Protein AF-A0A9W6RTZ2-F1 (afdb_monomer_lite)

Structure (mmCIF, N/CA/C/O backbone):
data_AF-A0A9W6RTZ2-F1
#
_entry.id   AF-A0A9W6RTZ2-F1
#
loop_
_atom_site.group_PDB
_atom_site.id
_atom_site.type_symbol
_atom_site.label_atom_id
_atom_site.label_alt_id
_atom_site.label_comp_id
_atom_site.label_asym_id
_atom_site.label_entity_id
_atom_site.label_seq_id
_atom_site.pdbx_PDB_ins_code
_atom_site.Cartn_x
_atom_site.Cartn_y
_atom_site.Cartn_z
_atom_site.occupancy
_atom_site.B_iso_or_equiv
_atom_site.auth_seq_id
_atom_site.auth_comp_id
_atom_site.auth_asym_id
_atom_site.auth_atom_id
_atom_site.pdbx_PDB_model_num
ATOM 1 N N . MET A 1 1 ? 6.348 -7.490 -28.760 1.00 59.16 1 MET A N 1
ATOM 2 C CA . MET A 1 1 ? 6.166 -6.056 -28.438 1.00 59.16 1 MET A CA 1
ATOM 3 C C . MET A 1 1 ? 4.809 -5.903 -27.776 1.00 59.16 1 MET A C 1
ATOM 5 O O . MET A 1 1 ? 4.805 -5.418 -26.660 1.00 59.16 1 MET A O 1
ATOM 9 N N . GLU A 1 2 ? 3.747 -6.475 -28.362 1.00 63.16 2 GLU A N 1
ATOM 10 C CA . GLU A 1 2 ? 2.447 -6.708 -27.694 1.00 63.16 2 GLU A CA 1
ATOM 11 C C . GLU A 1 2 ? 2.584 -7.410 -26.330 1.00 63.16 2 GLU A C 1
ATOM 13 O O . GLU A 1 2 ? 2.186 -6.827 -25.333 1.00 63.16 2 GLU A O 1
ATOM 18 N N . ASP A 1 3 ? 3.277 -8.554 -26.241 1.00 72.38 3 ASP A N 1
ATOM 19 C CA . ASP A 1 3 ? 3.390 -9.310 -24.975 1.00 72.38 3 ASP A CA 1
ATOM 20 C C . ASP A 1 3 ? 3.995 -8.512 -23.802 1.00 72.38 3 ASP A C 1
ATOM 22 O O . ASP A 1 3 ? 3.644 -8.726 -22.648 1.00 72.38 3 ASP A O 1
ATOM 26 N N . HIS A 1 4 ? 4.919 -7.583 -24.077 1.00 69.81 4 HIS A N 1
ATOM 27 C CA . HIS A 1 4 ? 5.556 -6.777 -23.029 1.00 69.81 4 HIS A CA 1
ATOM 28 C C . HIS A 1 4 ? 4.651 -5.631 -22.568 1.00 69.81 4 HIS A C 1
ATOM 30 O O . HIS A 1 4 ? 4.620 -5.308 -21.385 1.00 69.81 4 HIS A O 1
ATOM 36 N N . GLU A 1 5 ? 3.913 -5.019 -23.495 1.00 71.31 5 GLU A N 1
ATOM 37 C CA . GLU A 1 5 ? 2.946 -3.970 -23.174 1.00 71.31 5 GLU A CA 1
ATOM 38 C C . GLU A 1 5 ? 1.747 -4.543 -22.410 1.00 71.31 5 GLU A C 1
ATOM 40 O O . GLU A 1 5 ? 1.327 -3.944 -21.424 1.00 71.31 5 GLU A O 1
ATOM 45 N N . GLU A 1 6 ? 1.256 -5.725 -22.792 1.00 76.50 6 GLU A N 1
ATOM 46 C CA . GLU A 1 6 ? 0.211 -6.448 -22.054 1.00 76.50 6 GLU A CA 1
ATOM 47 C C . GLU A 1 6 ? 0.657 -6.798 -20.629 1.00 76.50 6 GLU A C 1
ATOM 49 O O . GLU A 1 6 ? -0.094 -6.583 -19.677 1.00 76.50 6 GLU A O 1
ATOM 54 N N . HIS A 1 7 ? 1.901 -7.259 -20.461 1.00 75.31 7 HIS A N 1
ATOM 55 C CA . HIS A 1 7 ? 2.457 -7.575 -19.141 1.00 75.31 7 HIS A CA 1
ATOM 56 C C . HIS A 1 7 ? 2.556 -6.333 -18.244 1.00 75.31 7 HIS A C 1
ATOM 58 O O . HIS A 1 7 ? 2.136 -6.354 -17.089 1.00 75.31 7 HIS A O 1
ATOM 64 N N . LEU A 1 8 ? 3.025 -5.209 -18.800 1.00 74.88 8 LEU A N 1
ATOM 65 C CA . LEU A 1 8 ? 3.078 -3.925 -18.094 1.00 74.88 8 LEU A CA 1
ATOM 66 C C . LEU A 1 8 ? 1.685 -3.386 -17.729 1.00 74.88 8 LEU A C 1
ATOM 68 O O . LEU A 1 8 ? 1.540 -2.746 -16.686 1.00 74.88 8 LEU A O 1
ATOM 72 N N . MET A 1 9 ? 0.668 -3.616 -18.567 1.00 81.62 9 MET A N 1
ATOM 73 C CA . MET A 1 9 ? -0.714 -3.241 -18.247 1.00 81.62 9 MET A CA 1
ATOM 74 C C . MET A 1 9 ? -1.261 -4.073 -17.087 1.00 81.62 9 MET A C 1
ATOM 76 O O . MET A 1 9 ? -1.801 -3.491 -16.149 1.00 81.62 9 MET A O 1
ATOM 80 N N . GLY A 1 10 ? -1.049 -5.394 -17.095 1.00 84.56 10 GLY A N 1
ATOM 81 C CA . GLY A 1 10 ? -1.478 -6.272 -15.999 1.00 84.56 10 GLY A CA 1
ATOM 82 C C . GLY A 1 10 ? -0.883 -5.855 -14.652 1.00 84.56 10 GLY A C 1
ATOM 83 O O . GLY A 1 10 ? -1.585 -5.748 -13.652 1.00 84.56 10 GLY A O 1
ATOM 84 N N . TRP A 1 11 ? 0.396 -5.487 -14.645 1.00 83.81 11 TRP A N 1
ATOM 85 C CA . TRP A 1 11 ? 1.064 -4.930 -13.469 1.00 83.81 11 TRP A CA 1
ATOM 86 C C . TRP A 1 11 ? 0.453 -3.622 -12.961 1.00 83.81 11 TRP A C 1
ATOM 88 O O . TRP A 1 11 ? 0.362 -3.398 -11.752 1.00 83.81 11 TRP A O 1
ATOM 98 N N . GLY A 1 12 ? 0.059 -2.738 -13.880 1.00 85.38 12 GLY A N 1
ATOM 99 C CA . GLY A 1 12 ? -0.632 -1.499 -13.539 1.00 85.38 12 GLY A CA 1
ATOM 100 C C . GLY A 1 12 ? -1.990 -1.762 -12.892 1.00 85.38 12 GLY A C 1
ATOM 101 O O . GLY A 1 12 ? -2.312 -1.141 -11.876 1.00 85.38 12 GLY A O 1
ATOM 102 N N . ASP A 1 13 ? -2.749 -2.708 -13.442 1.00 89.31 13 ASP A N 1
ATOM 103 C CA . ASP A 1 13 ? -4.050 -3.115 -12.913 1.00 89.31 13 ASP A CA 1
ATOM 104 C C . ASP A 1 13 ? -3.919 -3.707 -11.505 1.00 89.31 13 ASP A C 1
ATOM 106 O O . ASP A 1 13 ? -4.645 -3.296 -10.600 1.00 89.31 13 ASP A O 1
ATOM 110 N N . ASP A 1 14 ? -2.942 -4.582 -11.272 1.00 90.50 14 ASP A N 1
ATOM 111 C CA . ASP A 1 14 ? -2.714 -5.196 -9.961 1.00 90.50 14 ASP A CA 1
ATOM 112 C C . ASP A 1 14 ? -2.341 -4.162 -8.881 1.00 90.50 14 ASP A C 1
ATOM 114 O O . ASP A 1 14 ? -2.864 -4.191 -7.763 1.00 90.50 14 ASP A O 1
ATOM 118 N N . ILE A 1 15 ? -1.490 -3.183 -9.212 1.00 91.00 15 ILE A N 1
ATOM 119 C CA . ILE A 1 15 ? -1.165 -2.071 -8.303 1.00 91.00 15 ILE A CA 1
ATOM 120 C C . ILE A 1 15 ? -2.410 -1.236 -7.976 1.00 91.00 15 ILE A C 1
ATOM 122 O O . ILE A 1 15 ? -2.573 -0.782 -6.836 1.00 91.00 15 ILE A O 1
ATOM 126 N N . LEU A 1 16 ? -3.284 -1.006 -8.959 1.00 92.12 16 LEU A N 1
ATOM 127 C CA . LEU A 1 16 ? -4.542 -0.289 -8.755 1.00 92.12 16 LEU A CA 1
ATOM 128 C C . LEU A 1 16 ? -5.520 -1.094 -7.893 1.00 92.12 16 LEU A C 1
ATOM 130 O O . LEU A 1 16 ? -6.177 -0.522 -7.022 1.00 92.12 16 LEU A O 1
ATOM 134 N N . VAL A 1 17 ? -5.598 -2.412 -8.079 1.00 93.12 17 VAL A N 1
ATOM 135 C CA . VAL A 1 17 ? -6.405 -3.297 -7.229 1.00 93.12 17 VAL A CA 1
ATOM 136 C C . VAL A 1 17 ? -5.922 -3.232 -5.781 1.00 93.12 17 VAL A C 1
ATOM 138 O O . VAL A 1 17 ? -6.736 -2.977 -4.888 1.00 93.12 17 VAL A O 1
ATOM 141 N N . ALA A 1 18 ? -4.610 -3.341 -5.552 1.00 93.06 18 ALA A N 1
ATOM 142 C CA . ALA A 1 18 ? -4.019 -3.198 -4.223 1.00 93.06 18 ALA A CA 1
ATOM 143 C C . ALA A 1 18 ? -4.342 -1.828 -3.604 1.00 93.06 18 ALA A C 1
ATOM 145 O O . ALA A 1 18 ? -4.761 -1.739 -2.449 1.00 93.06 18 ALA A O 1
ATOM 146 N N . TYR A 1 19 ? -4.232 -0.749 -4.387 1.00 95.25 19 TYR A N 1
ATOM 147 C CA . TYR A 1 19 ? -4.61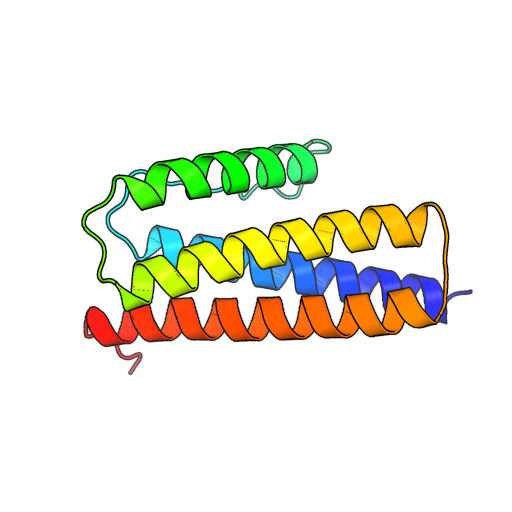3 0.595 -3.949 1.00 95.25 19 TYR A CA 1
ATOM 148 C C . TYR A 1 19 ? -6.074 0.663 -3.479 1.00 95.25 19 TYR A C 1
ATOM 150 O O . TYR A 1 19 ? -6.378 1.249 -2.438 1.00 95.25 19 TYR A O 1
ATOM 158 N N . PHE A 1 20 ? -6.991 0.044 -4.222 1.00 94.00 20 PHE A N 1
ATOM 159 C CA . PHE A 1 20 ? -8.405 0.023 -3.863 1.00 94.00 20 PHE A CA 1
ATOM 160 C C . PHE A 1 20 ? -8.707 -0.833 -2.638 1.00 94.00 20 PHE A C 1
ATOM 162 O O . PHE A 1 20 ? -9.567 -0.451 -1.844 1.00 94.00 20 PHE A O 1
ATOM 169 N N . GLN A 1 21 ? -8.011 -1.952 -2.447 1.00 93.81 21 GLN A N 1
ATOM 170 C CA . GLN A 1 21 ? -8.113 -2.747 -1.221 1.00 93.81 21 GLN A CA 1
ATOM 171 C C . GLN A 1 21 ? -7.641 -1.942 -0.007 1.00 93.81 21 GLN A C 1
ATOM 173 O O . GLN A 1 21 ? -8.349 -1.893 0.997 1.00 93.81 21 GLN A O 1
ATOM 178 N N . ILE A 1 22 ? -6.526 -1.213 -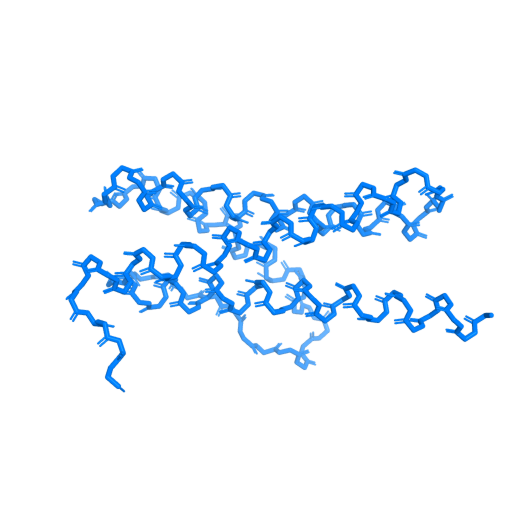0.127 1.00 94.69 22 ILE A N 1
ATOM 179 C CA . ILE A 1 22 ? -6.051 -0.287 0.912 1.00 94.69 22 ILE A CA 1
ATOM 180 C C . ILE A 1 22 ? -7.107 0.789 1.200 1.00 94.69 22 ILE A C 1
ATOM 182 O O . ILE A 1 22 ? -7.430 1.045 2.359 1.00 94.69 22 ILE A O 1
ATOM 186 N N . ALA A 1 23 ? -7.676 1.415 0.165 1.00 94.38 23 ALA A N 1
ATOM 187 C CA . ALA A 1 23 ? -8.707 2.438 0.331 1.00 94.38 23 ALA A CA 1
ATOM 188 C C . ALA A 1 23 ? -9.954 1.895 1.048 1.00 94.38 23 ALA A C 1
ATOM 190 O O . ALA A 1 23 ? -10.486 2.563 1.935 1.00 94.38 23 ALA A O 1
ATOM 191 N N . LYS A 1 24 ? -10.391 0.676 0.706 1.00 92.31 24 LYS A N 1
ATOM 192 C CA . LYS A 1 24 ? -11.489 -0.019 1.393 1.00 92.31 24 LYS A CA 1
ATOM 193 C C . LYS A 1 24 ? -11.141 -0.310 2.849 1.00 92.31 24 LYS A C 1
ATOM 195 O O . LYS A 1 24 ? -11.933 0.021 3.720 1.00 92.31 24 LYS A O 1
ATOM 200 N N . ALA A 1 25 ? -9.954 -0.855 3.113 1.00 92.25 25 ALA A N 1
ATOM 201 C CA . ALA A 1 25 ? -9.486 -1.150 4.463 1.00 92.25 25 ALA A CA 1
ATOM 202 C C . ALA A 1 25 ? -9.497 0.111 5.339 1.00 92.25 25 ALA A C 1
ATOM 204 O O . ALA A 1 25 ? -10.034 0.090 6.441 1.00 92.25 25 ALA A O 1
ATOM 205 N N . LEU A 1 26 ? -8.985 1.231 4.820 1.00 92.62 26 LEU A N 1
ATOM 206 C CA . LEU A 1 26 ? -8.995 2.519 5.515 1.00 92.62 26 LEU A CA 1
ATOM 207 C C . LEU A 1 26 ? -10.409 3.070 5.725 1.00 92.62 26 LEU A C 1
ATOM 209 O O . LEU A 1 26 ? -10.686 3.591 6.797 1.00 92.62 26 LEU A O 1
ATOM 213 N N . ALA A 1 27 ? -11.303 2.941 4.740 1.00 91.31 27 ALA A N 1
ATOM 214 C CA . ALA A 1 27 ? -12.698 3.371 4.861 1.00 91.31 27 ALA A CA 1
ATOM 215 C C . ALA A 1 27 ? -13.509 2.506 5.844 1.00 91.31 27 ALA A C 1
ATOM 217 O O . ALA A 1 27 ? -14.483 2.979 6.429 1.00 91.31 27 ALA A O 1
ATOM 218 N N . SER A 1 28 ? -13.104 1.249 6.039 1.00 90.44 28 SER A N 1
ATOM 219 C CA . SER A 1 28 ? -13.635 0.365 7.078 1.00 90.44 28 SER A CA 1
ATOM 220 C C . SER A 1 28 ? -13.130 0.734 8.476 1.00 90.44 28 SER A C 1
ATOM 222 O O . SER A 1 28 ? -13.653 0.232 9.468 1.00 90.44 28 SER A O 1
ATOM 224 N N . LEU A 1 29 ? -12.142 1.616 8.601 1.00 85.75 29 LEU A N 1
ATOM 225 C CA . LEU A 1 29 ? -11.771 2.198 9.884 1.00 85.75 29 LEU A CA 1
ATOM 226 C C . LEU A 1 29 ? -12.558 3.498 10.062 1.00 85.75 29 LEU A C 1
ATOM 228 O O . LEU A 1 29 ? -12.722 4.265 9.117 1.00 85.75 29 LEU A O 1
ATOM 232 N N . ASP A 1 30 ? -13.033 3.774 11.276 1.00 83.06 30 ASP A N 1
ATOM 233 C CA . ASP A 1 30 ? -13.703 5.042 11.607 1.00 83.06 30 ASP A CA 1
ATOM 234 C C . ASP A 1 30 ? -12.669 6.177 11.750 1.00 83.06 30 ASP A C 1
ATOM 236 O O . ASP A 1 30 ? -12.491 6.782 12.806 1.00 83.06 30 ASP A O 1
ATOM 240 N N . LEU A 1 31 ? -11.889 6.390 10.687 1.00 83.88 31 LEU A N 1
ATOM 241 C CA . LEU A 1 31 ? -10.794 7.344 10.610 1.00 83.88 31 LEU A CA 1
ATOM 242 C C . LEU A 1 31 ? -11.125 8.436 9.591 1.00 83.88 31 LEU A C 1
ATOM 244 O O . LEU A 1 31 ? -11.677 8.151 8.527 1.00 83.88 31 LEU A O 1
ATOM 248 N N . PRO A 1 32 ? -10.702 9.689 9.829 1.00 84.19 32 PRO A N 1
ATOM 249 C CA . PRO A 1 32 ? -10.868 10.782 8.874 1.00 84.19 32 PRO A CA 1
ATOM 250 C C . PRO A 1 32 ? -9.832 10.707 7.733 1.00 84.19 32 PRO A C 1
ATOM 252 O O . PRO A 1 32 ? -9.233 11.714 7.355 1.00 84.19 32 PRO A O 1
ATOM 255 N N . ILE A 1 33 ? -9.577 9.509 7.202 1.00 86.19 33 ILE A N 1
ATOM 256 C CA . ILE A 1 33 ? -8.607 9.249 6.138 1.00 86.19 33 ILE A CA 1
ATOM 257 C C . ILE A 1 33 ? -9.378 8.839 4.890 1.00 86.19 33 ILE A C 1
ATOM 259 O O . ILE A 1 33 ? -10.084 7.837 4.879 1.00 86.19 33 ILE A O 1
ATOM 263 N N . GLN A 1 34 ? -9.226 9.615 3.820 1.00 86.94 34 GLN A N 1
ATOM 264 C CA . GLN A 1 34 ? -9.816 9.311 2.522 1.00 86.94 34 GLN A CA 1
ATOM 265 C C . GLN A 1 34 ? -8.738 9.353 1.450 1.00 86.94 34 GLN A C 1
ATOM 267 O O . GLN A 1 34 ? -7.998 10.333 1.322 1.00 86.94 34 GLN A O 1
ATOM 272 N N . LEU A 1 35 ? -8.660 8.272 0.682 1.00 92.31 35 LEU A N 1
ATOM 273 C CA . LEU A 1 35 ? -7.778 8.179 -0.466 1.00 92.31 35 LEU A CA 1
ATOM 274 C C . LEU A 1 35 ? -8.485 8.707 -1.728 1.00 92.31 35 LEU A C 1
ATOM 276 O O . LEU A 1 35 ? -9.700 8.540 -1.863 1.00 92.31 35 LEU A O 1
ATOM 280 N N . PRO A 1 36 ? -7.766 9.383 -2.642 1.00 91.88 36 PRO A N 1
ATOM 281 C CA . PRO A 1 36 ? -8.340 9.817 -3.910 1.00 91.88 36 PRO A CA 1
ATOM 282 C C . PRO A 1 36 ? -8.769 8.612 -4.756 1.00 91.88 36 PRO A C 1
ATOM 284 O O . PRO A 1 36 ? -8.028 7.655 -4.898 1.00 91.88 36 PRO A O 1
ATOM 287 N N . MET A 1 37 ? -9.956 8.674 -5.362 1.00 87.81 37 MET A N 1
ATOM 288 C CA . MET A 1 37 ? -10.514 7.570 -6.168 1.00 87.81 37 MET A CA 1
ATOM 289 C C . MET A 1 37 ? -10.748 7.953 -7.639 1.00 87.81 37 MET A C 1
ATOM 291 O O . MET A 1 37 ? -11.276 7.163 -8.417 1.00 87.81 37 MET A O 1
ATOM 295 N N . ASN A 1 38 ? -10.393 9.180 -8.035 1.00 85.06 38 ASN A N 1
ATOM 296 C CA . ASN A 1 38 ? -10.640 9.680 -9.385 1.00 85.06 38 ASN A CA 1
ATOM 297 C C . ASN A 1 38 ? -9.517 9.272 -10.353 1.00 85.06 38 ASN A C 1
ATOM 299 O O . ASN A 1 38 ? -8.578 10.033 -10.573 1.00 85.06 38 ASN A O 1
ATOM 303 N N . LEU A 1 39 ? -9.652 8.088 -10.953 1.00 79.25 39 LEU A N 1
ATOM 304 C CA . LEU A 1 39 ? -8.687 7.531 -11.911 1.00 79.25 39 LEU A CA 1
ATOM 305 C C . LEU A 1 39 ? -8.557 8.317 -13.228 1.00 79.25 39 LEU A C 1
ATOM 307 O O . LEU A 1 39 ? -7.612 8.095 -13.977 1.00 79.25 39 LEU A O 1
ATOM 311 N N . VAL A 1 40 ? -9.509 9.201 -13.546 1.00 79.19 40 VAL A N 1
ATOM 312 C CA . VAL A 1 40 ? -9.534 9.938 -14.825 1.00 79.19 40 VAL A CA 1
ATOM 313 C C . VAL A 1 40 ? -8.601 11.157 -14.793 1.00 79.19 40 VAL A C 1
ATOM 315 O O . VAL A 1 40 ? -8.318 11.756 -15.830 1.00 79.19 40 VAL A O 1
ATOM 318 N N . ASP A 1 41 ? -8.113 11.537 -13.611 1.00 82.38 41 ASP A N 1
ATOM 319 C CA . ASP A 1 41 ? -7.202 12.664 -13.458 1.00 82.38 41 ASP A CA 1
ATOM 320 C C . ASP A 1 41 ? -5.774 12.297 -13.890 1.00 82.38 41 ASP A C 1
ATOM 322 O O . ASP A 1 41 ? -5.191 11.317 -13.426 1.00 82.38 41 ASP A O 1
ATOM 326 N N . ALA A 1 42 ? -5.166 13.135 -14.732 1.00 79.50 42 ALA A N 1
ATOM 327 C CA . ALA A 1 42 ? -3.773 12.988 -15.142 1.00 79.50 42 ALA A CA 1
ATOM 328 C C . ALA A 1 42 ? -2.794 13.089 -13.955 1.00 79.50 42 ALA A C 1
ATOM 330 O O . ALA A 1 42 ? -1.655 12.626 -14.057 1.00 79.50 42 ALA A O 1
ATOM 331 N N . THR A 1 43 ? -3.210 13.685 -12.832 1.00 87.31 43 THR A N 1
ATOM 332 C CA . THR A 1 43 ? -2.405 13.752 -11.604 1.00 87.31 43 THR A CA 1
ATOM 333 C C . THR A 1 43 ? -2.682 12.620 -10.621 1.00 87.31 43 THR A C 1
ATOM 335 O O . THR A 1 43 ? -1.975 12.539 -9.615 1.00 87.31 43 THR A O 1
ATOM 338 N N . PHE A 1 44 ? -3.615 11.705 -10.925 1.00 89.75 44 PHE A N 1
ATOM 339 C CA . PHE A 1 44 ? -4.090 10.668 -10.004 1.00 89.75 44 PHE A CA 1
ATOM 340 C C . PHE A 1 44 ? -2.954 9.930 -9.291 1.00 89.75 44 PHE A C 1
ATOM 342 O O . PHE A 1 44 ? -2.933 9.877 -8.066 1.00 89.75 44 PHE A O 1
ATOM 349 N N . ILE A 1 45 ? -1.970 9.417 -10.037 1.00 88.56 45 ILE A N 1
ATOM 350 C CA . ILE A 1 45 ? -0.863 8.635 -9.465 1.00 88.56 45 ILE A CA 1
ATOM 351 C C . ILE A 1 45 ? -0.075 9.454 -8.433 1.00 88.56 45 ILE A C 1
ATOM 353 O O . ILE A 1 45 ? 0.238 8.968 -7.346 1.00 88.56 45 ILE A O 1
ATOM 357 N N . ARG A 1 46 ? 0.218 10.719 -8.748 1.00 90.62 46 ARG A N 1
ATOM 358 C CA . ARG A 1 46 ? 0.954 11.618 -7.850 1.00 90.62 46 ARG A CA 1
ATOM 359 C C . ARG A 1 46 ? 0.143 11.917 -6.593 1.00 90.62 46 ARG A C 1
ATOM 361 O O . ARG A 1 46 ? 0.691 11.932 -5.491 1.00 90.62 46 ARG A O 1
ATOM 368 N N . ASP A 1 47 ? -1.153 12.150 -6.761 1.00 93.19 47 ASP A N 1
ATOM 369 C CA . ASP A 1 47 ? -2.056 12.454 -5.657 1.00 93.19 47 ASP A CA 1
ATOM 370 C C . ASP A 1 47 ? -2.270 11.233 -4.756 1.00 93.19 47 ASP A C 1
ATOM 372 O O . ASP A 1 47 ? -2.279 11.373 -3.530 1.00 93.19 47 ASP A O 1
ATOM 376 N N . ALA A 1 48 ? -2.349 10.036 -5.344 1.00 94.12 48 ALA A N 1
ATOM 377 C CA . ALA A 1 48 ? -2.402 8.758 -4.649 1.00 94.12 48 ALA A CA 1
ATOM 378 C C . ALA A 1 48 ? -1.137 8.529 -3.811 1.00 94.12 48 ALA A C 1
ATOM 380 O O . ALA A 1 48 ? -1.249 8.317 -2.604 1.00 94.12 48 ALA A O 1
ATOM 381 N N . GLN A 1 49 ? 0.059 8.676 -4.393 1.00 94.88 49 GLN A N 1
ATOM 382 C CA . GLN A 1 49 ? 1.326 8.580 -3.653 1.00 94.88 49 GLN A CA 1
ATOM 383 C C . GLN A 1 49 ? 1.379 9.571 -2.483 1.00 94.88 49 GLN A C 1
ATOM 385 O O . GLN A 1 49 ? 1.688 9.193 -1.352 1.00 94.88 49 GLN A O 1
ATOM 390 N N . ALA A 1 50 ? 1.015 10.835 -2.720 1.00 94.62 50 ALA A N 1
ATOM 391 C CA . ALA A 1 50 ? 0.990 11.845 -1.667 1.00 94.62 50 ALA A CA 1
ATOM 392 C C . ALA A 1 50 ? -0.032 11.517 -0.562 1.00 94.62 50 ALA A C 1
ATOM 394 O O . ALA A 1 50 ? 0.227 11.774 0.615 1.00 94.62 50 ALA A O 1
ATOM 395 N N . ALA A 1 51 ? -1.189 10.951 -0.914 1.00 95.44 51 ALA A N 1
ATOM 396 C CA . ALA A 1 51 ? -2.204 10.525 0.044 1.00 95.44 51 ALA A CA 1
ATOM 397 C C . ALA A 1 51 ? -1.745 9.333 0.893 1.00 95.44 51 ALA A C 1
ATOM 399 O O . ALA A 1 51 ? -1.958 9.346 2.105 1.00 95.44 51 ALA A O 1
ATOM 400 N N . ILE A 1 52 ? -1.061 8.354 0.298 1.00 96.56 52 ILE A N 1
ATOM 401 C CA . ILE A 1 52 ? -0.486 7.205 1.010 1.00 96.56 52 ILE A CA 1
ATOM 402 C C . ILE A 1 52 ? 0.590 7.667 2.003 1.00 96.56 52 ILE A C 1
ATOM 404 O O . ILE A 1 52 ? 0.557 7.276 3.169 1.00 96.56 52 ILE A O 1
ATOM 408 N N . VAL A 1 53 ? 1.476 8.585 1.598 1.00 96.25 53 VAL A N 1
ATOM 409 C CA . VAL A 1 53 ? 2.485 9.172 2.500 1.00 96.25 53 VAL A CA 1
ATOM 410 C C . VAL A 1 53 ? 1.836 9.902 3.680 1.00 96.25 53 VAL A C 1
ATOM 412 O O . VAL A 1 53 ? 2.248 9.707 4.820 1.00 96.25 53 VAL A O 1
ATOM 415 N N . ARG A 1 54 ? 0.791 10.708 3.442 1.00 95.00 54 ARG A N 1
ATOM 416 C CA . ARG A 1 54 ? 0.044 11.359 4.537 1.00 95.00 54 ARG A CA 1
ATOM 417 C C . ARG A 1 54 ? -0.629 10.339 5.451 1.00 95.00 54 ARG A C 1
ATOM 419 O O . ARG A 1 54 ? -0.603 10.501 6.667 1.00 95.00 54 ARG A O 1
ATOM 426 N N . THR A 1 55 ? -1.203 9.289 4.872 1.00 95.62 55 THR A N 1
ATOM 427 C CA . THR A 1 55 ? -1.863 8.210 5.614 1.00 95.62 55 THR A CA 1
ATOM 428 C C . THR A 1 55 ? -0.882 7.518 6.553 1.00 95.62 55 THR A C 1
ATOM 430 O O . THR A 1 55 ? -1.205 7.355 7.723 1.00 95.62 55 THR A O 1
ATOM 433 N N . LEU A 1 56 ? 0.338 7.212 6.095 1.00 95.00 56 LEU A N 1
ATOM 434 C CA . LEU A 1 56 ? 1.400 6.634 6.929 1.00 95.00 56 LEU A CA 1
ATOM 435 C C . LEU A 1 56 ? 1.716 7.467 8.176 1.00 95.00 56 LEU A C 1
ATOM 437 O O . LEU A 1 56 ? 2.047 6.897 9.212 1.00 95.00 56 LEU A O 1
ATOM 441 N N . THR A 1 57 ? 1.633 8.796 8.087 1.00 92.50 57 THR A N 1
ATOM 442 C CA . THR A 1 57 ? 1.787 9.680 9.250 1.00 92.50 57 THR A CA 1
ATOM 443 C C . THR A 1 57 ? 0.549 9.644 10.139 1.00 92.50 57 THR A C 1
ATOM 445 O O . THR A 1 57 ? 0.675 9.480 11.346 1.00 92.50 57 THR A O 1
ATOM 448 N N . LEU A 1 58 ? -0.646 9.749 9.554 1.00 92.62 58 LEU A N 1
ATOM 449 C CA . LEU A 1 58 ? -1.894 9.823 10.313 1.00 92.62 58 LEU A CA 1
ATOM 450 C C . LEU A 1 58 ? -2.170 8.552 11.118 1.00 92.62 58 LEU A C 1
ATOM 452 O O . LEU A 1 58 ? -2.562 8.665 12.275 1.00 92.62 58 LEU A O 1
ATOM 456 N N . ILE A 1 59 ? -1.940 7.362 10.547 1.00 93.06 59 ILE A N 1
ATOM 457 C CA . ILE A 1 59 ? -2.217 6.087 11.232 1.00 93.06 59 ILE A CA 1
ATOM 458 C C . ILE A 1 59 ? -1.382 5.894 12.503 1.00 93.06 59 ILE A C 1
ATOM 460 O O . ILE A 1 59 ? -1.843 5.213 13.412 1.00 93.06 59 ILE A O 1
ATOM 464 N N . GLN A 1 60 ? -0.201 6.519 12.597 1.00 89.88 60 GLN A N 1
ATOM 465 C CA . GLN A 1 60 ? 0.668 6.437 13.781 1.00 89.88 60 GLN A CA 1
ATOM 466 C C . GLN A 1 60 ? 0.069 7.141 14.998 1.00 89.88 60 GLN A C 1
ATOM 468 O O . GLN A 1 60 ? 0.424 6.833 16.133 1.00 89.88 60 GLN A O 1
ATOM 473 N N . GLU A 1 61 ? -0.816 8.106 14.760 1.00 90.19 61 GLU A N 1
ATOM 474 C CA . GLU A 1 61 ? -1.465 8.897 15.803 1.00 90.19 61 GLU A CA 1
ATOM 475 C C . GLU A 1 61 ? -2.831 8.319 16.199 1.00 90.19 61 GLU A C 1
ATOM 477 O O . GLU A 1 61 ? -3.456 8.807 17.141 1.00 90.19 61 GLU A O 1
ATOM 482 N N . GLN A 1 62 ? -3.313 7.292 15.491 1.00 88.88 62 GLN A N 1
ATOM 483 C CA . GLN A 1 62 ? -4.624 6.703 15.739 1.00 88.88 62 GLN A CA 1
ATOM 484 C C . GLN A 1 62 ? -4.549 5.570 16.771 1.00 88.88 62 GLN A C 1
ATOM 486 O O . GLN A 1 62 ? -3.596 4.789 16.760 1.00 88.88 62 GLN A O 1
ATOM 491 N N . PRO A 1 63 ? -5.570 5.420 17.633 1.00 89.69 63 PRO A N 1
ATOM 492 C CA . PRO A 1 63 ? -5.657 4.321 18.589 1.00 89.69 63 PRO A CA 1
ATOM 493 C C . PRO A 1 63 ? -6.112 3.029 17.888 1.00 89.69 63 PRO A C 1
ATOM 495 O O . PRO A 1 63 ? -7.231 2.559 18.088 1.00 89.69 63 PRO A O 1
ATOM 498 N N . LEU A 1 64 ? -5.259 2.487 17.022 1.00 88.94 64 LEU A N 1
ATOM 499 C CA . LEU A 1 64 ? -5.498 1.239 16.301 1.00 88.94 64 LEU A CA 1
ATOM 500 C C . LEU A 1 64 ? -4.964 0.041 17.086 1.00 88.94 64 LEU A C 1
ATOM 502 O O . LEU A 1 64 ? -4.032 0.168 17.877 1.00 88.94 64 LEU A O 1
ATOM 506 N N . ASP A 1 65 ? -5.543 -1.131 16.832 1.00 91.69 65 ASP A N 1
ATOM 507 C CA . ASP A 1 65 ? -4.967 -2.399 17.278 1.00 91.69 65 ASP A CA 1
ATOM 508 C C . ASP A 1 65 ? -3.560 -2.594 16.677 1.00 91.69 65 ASP A C 1
ATOM 510 O O . ASP A 1 65 ? -3.326 -2.244 15.516 1.00 91.69 65 ASP A O 1
ATOM 514 N N . ASP A 1 66 ? -2.629 -3.161 17.452 1.00 92.25 66 ASP A N 1
ATOM 515 C CA . ASP A 1 66 ? -1.222 -3.326 17.058 1.00 92.25 66 ASP A CA 1
ATOM 516 C C . ASP A 1 66 ? -1.066 -4.127 15.755 1.00 92.25 66 ASP A C 1
ATOM 518 O O . ASP A 1 66 ? -0.181 -3.832 14.939 1.00 92.25 66 ASP A O 1
ATOM 522 N N . LEU A 1 67 ? -1.928 -5.127 15.534 1.00 91.38 67 LEU A N 1
ATOM 523 C CA . LEU A 1 67 ? -1.918 -5.929 14.316 1.00 91.38 67 LEU A CA 1
ATOM 524 C C . LEU A 1 67 ? -2.409 -5.101 13.127 1.00 91.38 67 LEU A C 1
ATOM 526 O O . LEU A 1 67 ? -1.721 -5.054 12.107 1.00 91.38 67 LEU A O 1
ATOM 530 N N . ILE A 1 68 ? -3.541 -4.399 13.267 1.00 92.00 68 ILE A N 1
ATOM 531 C CA . ILE A 1 68 ? -4.075 -3.506 12.222 1.00 92.00 68 ILE A CA 1
ATOM 532 C C . ILE A 1 68 ? -3.039 -2.438 11.864 1.00 92.00 68 ILE A C 1
ATOM 534 O O . ILE A 1 68 ? -2.744 -2.225 10.690 1.00 92.00 68 ILE A O 1
ATOM 538 N N . HIS A 1 69 ? -2.457 -1.782 12.867 1.00 93.44 69 HIS A N 1
ATOM 539 C CA . HIS A 1 69 ? -1.455 -0.744 12.661 1.00 93.44 69 HIS A CA 1
ATOM 540 C C . HIS A 1 69 ? -0.239 -1.284 11.895 1.00 93.44 69 HIS A C 1
ATOM 542 O O . HIS A 1 69 ? 0.238 -0.653 10.948 1.00 93.44 69 HIS A O 1
ATOM 548 N N . THR A 1 70 ? 0.239 -2.476 12.264 1.00 94.06 70 THR A N 1
ATOM 549 C CA . THR A 1 70 ? 1.356 -3.141 11.584 1.00 94.06 70 THR A CA 1
ATOM 550 C C . THR A 1 70 ? 1.022 -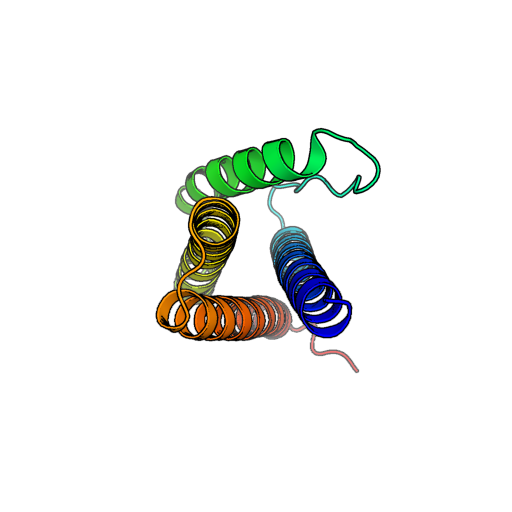3.474 10.131 1.00 94.06 70 THR A C 1
ATOM 552 O O . THR A 1 70 ? 1.798 -3.122 9.242 1.00 94.06 70 THR A O 1
ATOM 555 N N . LEU A 1 71 ? -0.134 -4.100 9.885 1.00 93.94 71 LEU A N 1
ATOM 556 C CA . LEU A 1 71 ? -0.582 -4.498 8.549 1.00 93.94 71 LEU A CA 1
ATOM 557 C C . LEU A 1 71 ? -0.766 -3.285 7.632 1.00 93.94 71 LEU A C 1
ATOM 559 O O . LEU A 1 71 ? -0.225 -3.265 6.530 1.00 93.94 71 LEU A O 1
ATOM 563 N N . LEU A 1 72 ? -1.448 -2.238 8.108 1.00 94.31 72 LEU A N 1
ATOM 564 C CA . LEU A 1 72 ? -1.643 -1.005 7.343 1.00 94.31 72 LEU A CA 1
ATOM 565 C C . LEU A 1 72 ? -0.314 -0.327 7.025 1.00 94.31 72 LEU A C 1
ATOM 567 O O . LEU A 1 72 ? -0.070 0.065 5.888 1.00 94.31 72 LEU A O 1
ATOM 571 N N . ARG A 1 73 ? 0.578 -0.192 8.010 1.00 95.44 73 ARG A N 1
ATOM 572 C CA . ARG A 1 73 ? 1.889 0.418 7.772 1.00 95.44 73 ARG A CA 1
ATOM 573 C C . ARG A 1 73 ? 2.681 -0.355 6.719 1.00 95.44 73 ARG A C 1
ATOM 575 O O . ARG A 1 73 ? 3.317 0.269 5.874 1.00 95.44 73 ARG A O 1
ATOM 582 N N . GLN A 1 74 ? 2.667 -1.681 6.796 1.00 94.88 74 GLN A N 1
ATOM 583 C CA . GLN A 1 74 ? 3.372 -2.550 5.864 1.00 94.88 74 GLN A CA 1
ATOM 584 C C . GLN A 1 74 ? 2.817 -2.393 4.440 1.00 94.88 74 GLN A C 1
ATOM 586 O O . GLN A 1 74 ? 3.568 -1.992 3.553 1.00 94.88 74 GLN A O 1
ATOM 591 N N . VAL A 1 75 ? 1.508 -2.583 4.245 1.00 95.50 75 VAL A N 1
ATOM 592 C CA . VAL A 1 75 ? 0.899 -2.545 2.906 1.00 95.50 75 VAL A CA 1
ATOM 593 C C . VAL A 1 75 ? 1.036 -1.171 2.238 1.00 95.50 75 VAL A C 1
ATOM 595 O O . VAL A 1 75 ? 1.287 -1.076 1.039 1.00 95.50 75 VAL A O 1
ATOM 598 N N . LEU A 1 76 ? 0.943 -0.081 3.011 1.00 96.12 76 LEU A N 1
ATOM 599 C CA . LEU A 1 76 ? 1.137 1.278 2.497 1.00 96.12 76 LEU A CA 1
ATOM 600 C C . LEU A 1 76 ? 2.573 1.497 1.995 1.00 96.12 76 LEU A C 1
ATOM 602 O O . LEU A 1 76 ? 2.774 2.149 0.971 1.00 96.12 76 LEU A O 1
ATOM 606 N N . LEU A 1 77 ? 3.573 0.971 2.709 1.00 96.12 77 LEU A N 1
ATOM 607 C CA . LEU A 1 77 ? 4.976 1.051 2.290 1.00 96.12 77 LEU A CA 1
ATOM 608 C C . LEU A 1 77 ? 5.250 0.165 1.077 1.00 96.12 77 LEU A C 1
ATOM 610 O O . LEU A 1 77 ? 5.956 0.585 0.164 1.00 96.12 77 LEU A O 1
ATOM 614 N N . ASP A 1 78 ? 4.679 -1.032 1.050 1.00 94.94 78 ASP A N 1
ATOM 615 C CA . ASP A 1 78 ? 4.829 -1.970 -0.057 1.00 94.94 78 ASP A CA 1
ATOM 616 C C . ASP A 1 78 ? 4.223 -1.437 -1.350 1.00 94.94 78 ASP A C 1
ATOM 618 O O . ASP A 1 78 ? 4.868 -1.495 -2.397 1.00 94.94 78 ASP A O 1
ATOM 622 N N . TRP A 1 79 ? 3.061 -0.791 -1.265 1.00 95.69 79 TRP A N 1
ATOM 623 C CA . TRP A 1 79 ? 2.464 -0.116 -2.408 1.00 95.69 79 TRP A CA 1
ATOM 624 C C . TRP A 1 79 ? 3.354 1.019 -2.942 1.00 95.69 79 TRP A C 1
ATOM 626 O O . TRP A 1 79 ? 3.550 1.138 -4.152 1.00 95.69 79 TRP A O 1
ATOM 636 N N . LEU A 1 80 ? 3.962 1.828 -2.062 1.00 95.88 80 LEU A N 1
ATOM 637 C CA . LEU A 1 80 ? 4.932 2.853 -2.481 1.00 95.88 80 LEU A CA 1
ATOM 638 C C . LEU A 1 80 ? 6.174 2.232 -3.135 1.00 95.88 80 LEU A C 1
ATOM 640 O O . LEU A 1 80 ? 6.627 2.720 -4.169 1.00 95.88 80 LEU A O 1
ATOM 644 N N . ASN A 1 81 ? 6.690 1.135 -2.576 1.00 93.75 81 ASN A N 1
ATOM 645 C CA . ASN A 1 81 ? 7.823 0.410 -3.148 1.00 93.75 81 ASN A CA 1
ATOM 646 C C . ASN A 1 81 ? 7.487 -0.154 -4.535 1.00 93.75 81 ASN A C 1
ATOM 648 O O . ASN A 1 81 ? 8.321 -0.072 -5.435 1.00 93.75 81 ASN A O 1
ATOM 652 N N . ALA A 1 82 ? 6.276 -0.688 -4.732 1.00 92.31 82 ALA A N 1
ATOM 653 C CA . ALA A 1 82 ? 5.809 -1.158 -6.034 1.00 92.31 82 ALA A CA 1
ATOM 654 C C . ALA A 1 82 ? 5.841 -0.021 -7.065 1.00 92.31 82 ALA A C 1
ATOM 656 O O . ALA A 1 82 ? 6.417 -0.180 -8.139 1.00 92.31 82 ALA A O 1
ATOM 657 N N . MET A 1 83 ? 5.321 1.159 -6.708 1.00 91.81 83 MET A N 1
ATOM 658 C CA . MET A 1 83 ? 5.344 2.343 -7.575 1.00 91.81 83 MET A CA 1
ATOM 659 C C . MET A 1 83 ? 6.766 2.785 -7.948 1.00 91.81 83 MET A C 1
ATOM 661 O O . MET A 1 83 ? 7.034 3.101 -9.113 1.00 91.81 83 MET A O 1
ATOM 665 N N . ASP A 1 84 ? 7.685 2.795 -6.981 1.00 91.62 84 ASP A N 1
ATOM 666 C CA . ASP A 1 84 ? 9.086 3.150 -7.220 1.00 91.62 84 ASP A CA 1
ATOM 667 C C . ASP A 1 84 ? 9.780 2.124 -8.128 1.00 91.62 84 ASP A C 1
ATOM 669 O O . ASP A 1 84 ? 10.510 2.496 -9.053 1.00 91.62 84 ASP A O 1
ATOM 673 N N . LEU A 1 85 ? 9.520 0.830 -7.918 1.00 90.00 85 LEU A N 1
ATOM 674 C CA . LEU A 1 85 ? 10.040 -0.240 -8.768 1.00 90.00 85 LEU A CA 1
ATOM 675 C C . LEU A 1 85 ? 9.502 -0.141 -10.200 1.00 90.00 85 LEU A C 1
ATOM 677 O O . LEU A 1 85 ? 10.300 -0.275 -11.131 1.00 90.00 85 LEU A O 1
ATOM 681 N N . THR A 1 86 ? 8.216 0.185 -10.397 1.00 86.06 86 THR A N 1
ATOM 682 C CA . THR A 1 86 ? 7.652 0.466 -11.731 1.00 86.06 86 THR A CA 1
ATOM 683 C C . THR A 1 86 ? 8.419 1.592 -12.412 1.00 86.06 86 THR A C 1
ATOM 685 O O . THR A 1 86 ? 8.873 1.445 -13.548 1.00 86.06 86 THR A O 1
ATOM 688 N N . ALA A 1 87 ? 8.612 2.718 -11.720 1.00 86.81 87 ALA A N 1
ATOM 689 C CA . ALA A 1 87 ? 9.307 3.873 -12.282 1.00 86.81 87 ALA A CA 1
ATOM 690 C C . ALA A 1 87 ? 10.756 3.535 -12.676 1.00 86.81 87 ALA A C 1
ATOM 692 O O . ALA A 1 87 ? 11.222 3.920 -13.752 1.00 86.81 87 ALA A O 1
ATOM 693 N N . ILE A 1 88 ? 11.462 2.772 -11.834 1.00 87.81 88 ILE A N 1
ATOM 694 C CA . ILE A 1 88 ? 12.830 2.315 -12.108 1.00 87.81 88 ILE A CA 1
ATOM 695 C C . ILE A 1 88 ? 12.862 1.354 -13.300 1.00 87.81 88 ILE A C 1
ATOM 697 O O . ILE A 1 88 ? 13.755 1.475 -14.145 1.00 87.81 88 ILE A O 1
ATOM 701 N N . GLN A 1 89 ? 11.918 0.414 -13.384 1.00 86.38 89 GLN A N 1
ATOM 702 C CA . GLN A 1 89 ? 11.853 -0.561 -14.471 1.00 86.38 89 GLN A CA 1
ATOM 703 C C . GLN A 1 89 ? 11.563 0.116 -15.814 1.00 86.38 89 GLN A C 1
ATOM 705 O O . GLN A 1 89 ? 12.235 -0.191 -16.795 1.00 86.38 89 GLN A O 1
ATOM 710 N N . LEU A 1 90 ? 10.655 1.097 -15.850 1.00 84.62 90 LEU A N 1
ATOM 711 C CA . LEU A 1 90 ? 10.369 1.890 -17.052 1.00 84.62 90 LEU A CA 1
ATOM 712 C C . LEU A 1 90 ? 11.579 2.725 -17.501 1.00 84.62 90 LEU A C 1
ATOM 714 O O . LEU A 1 90 ? 11.851 2.840 -18.695 1.00 84.62 90 LEU A O 1
ATOM 718 N N . ALA A 1 91 ? 12.331 3.298 -16.557 1.00 87.88 91 ALA A N 1
ATOM 719 C CA . ALA A 1 91 ? 13.514 4.100 -16.868 1.00 87.88 91 ALA A CA 1
ATOM 720 C C . ALA A 1 91 ? 14.728 3.249 -17.286 1.00 87.88 91 ALA A C 1
ATOM 722 O O . ALA A 1 91 ? 15.570 3.689 -18.072 1.00 87.88 91 ALA A O 1
ATOM 723 N N . SER A 1 92 ? 14.864 2.043 -16.730 1.00 87.81 92 SER A N 1
ATOM 724 C CA . SER A 1 92 ? 15.988 1.143 -16.983 1.00 87.81 92 SER A CA 1
ATOM 725 C C . SER A 1 92 ? 15.545 -0.318 -16.833 1.00 87.81 92 SER A C 1
ATOM 727 O O . SER A 1 92 ? 15.701 -0.899 -15.757 1.00 87.81 92 SER A O 1
ATOM 729 N N . PRO A 1 93 ? 15.050 -0.957 -17.904 1.00 86.50 93 PRO A N 1
ATOM 730 C CA . PRO A 1 93 ? 14.573 -2.330 -17.814 1.00 86.50 93 PRO A CA 1
ATOM 731 C C . PRO A 1 93 ? 15.708 -3.310 -17.500 1.00 86.50 93 PRO A C 1
ATOM 733 O O . PRO A 1 93 ? 16.765 -3.296 -18.150 1.00 86.50 93 PRO A O 1
ATOM 736 N N . LYS A 1 94 ? 15.508 -4.171 -16.496 1.00 88.75 94 LYS A N 1
ATOM 737 C CA . LYS A 1 94 ? 16.387 -5.318 -16.206 1.00 88.75 94 LYS A CA 1
ATOM 738 C C . LYS A 1 94 ? 15.548 -6.555 -15.859 1.00 88.75 94 LYS A C 1
ATOM 740 O O . LYS A 1 94 ? 14.613 -6.407 -15.082 1.00 88.75 94 LYS A O 1
ATOM 745 N N . PRO A 1 95 ? 15.917 -7.765 -16.325 1.00 86.12 95 PRO A N 1
ATOM 746 C CA . PRO A 1 95 ? 15.133 -8.978 -16.053 1.00 86.12 95 PRO A CA 1
ATOM 747 C C . PRO A 1 95 ? 14.925 -9.272 -14.558 1.00 86.12 95 PRO A C 1
ATOM 749 O O . PRO A 1 95 ? 13.820 -9.529 -14.115 1.00 86.12 95 PRO A O 1
ATOM 752 N N . TRP A 1 96 ? 15.964 -9.120 -13.733 1.00 86.06 96 TRP A N 1
ATOM 753 C CA . TRP A 1 96 ? 15.847 -9.357 -12.285 1.00 86.06 96 TRP A CA 1
ATOM 754 C C . TRP A 1 96 ? 14.950 -8.338 -11.557 1.00 86.06 96 TRP A C 1
ATOM 756 O O . TRP A 1 96 ? 14.519 -8.589 -10.436 1.00 86.06 96 TRP A O 1
ATOM 766 N N . ARG A 1 97 ? 14.703 -7.161 -12.152 1.00 85.75 97 ARG A N 1
ATOM 767 C CA . ARG A 1 97 ? 13.795 -6.152 -11.581 1.00 85.75 97 ARG A CA 1
ATOM 768 C C . ARG A 1 97 ? 12.342 -6.482 -11.864 1.00 85.75 97 ARG A C 1
ATOM 770 O O . ARG A 1 97 ? 11.501 -6.118 -11.063 1.00 85.75 97 ARG A O 1
ATOM 777 N N . GLU A 1 98 ? 12.080 -7.146 -12.979 1.00 85.56 98 GLU A N 1
ATOM 778 C CA . GLU A 1 98 ? 10.763 -7.661 -13.336 1.00 85.56 98 GLU A CA 1
ATOM 779 C C . GLU A 1 98 ? 10.332 -8.749 -12.347 1.0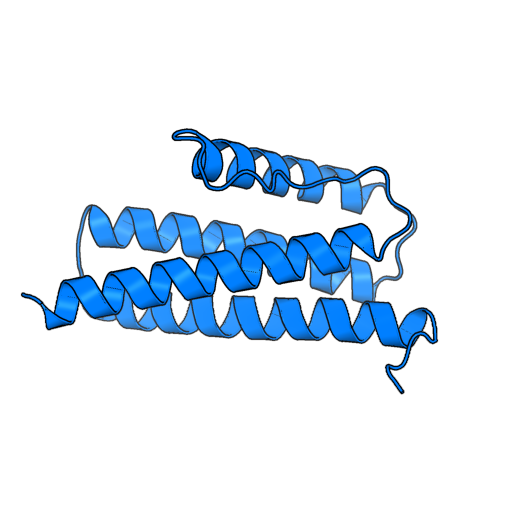0 85.56 98 GLU A C 1
ATOM 781 O O . GLU A 1 98 ? 9.295 -8.597 -11.717 1.00 85.56 98 GLU A O 1
ATOM 786 N N . GLU A 1 99 ? 11.196 -9.724 -12.052 1.00 88.31 99 GLU A N 1
ATOM 787 C CA . GLU A 1 99 ? 10.931 -10.723 -11.000 1.00 88.31 99 GLU A CA 1
ATOM 788 C C . GLU A 1 99 ? 10.700 -10.079 -9.618 1.00 88.31 99 GLU A C 1
ATOM 790 O O . GLU A 1 99 ? 9.802 -10.465 -8.869 1.00 88.31 99 GLU A O 1
ATOM 795 N N . LEU A 1 100 ? 11.514 -9.074 -9.266 1.00 87.81 100 LEU A N 1
ATOM 796 C CA . LEU A 1 100 ? 11.355 -8.337 -8.010 1.00 87.81 100 LEU A CA 1
ATOM 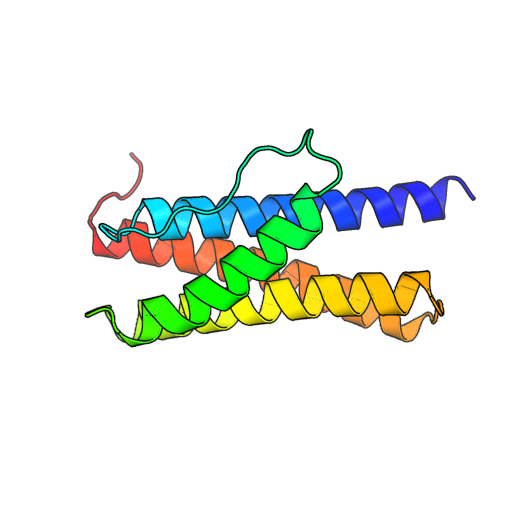797 C C . LEU A 1 100 ? 10.028 -7.574 -7.972 1.00 87.81 100 LEU A C 1
ATOM 799 O O . LEU A 1 100 ? 9.357 -7.564 -6.945 1.00 87.81 100 LEU A O 1
ATOM 803 N N . PHE A 1 101 ? 9.669 -6.935 -9.080 1.00 86.94 101 PHE A N 1
ATOM 804 C CA . PHE A 1 101 ? 8.437 -6.184 -9.218 1.00 86.94 101 PHE A CA 1
ATOM 805 C C . PHE A 1 101 ? 7.212 -7.097 -9.082 1.00 86.94 101 PHE A C 1
ATOM 807 O O . PHE A 1 101 ? 6.343 -6.812 -8.262 1.00 86.94 101 PHE A O 1
ATOM 814 N N . GLU A 1 102 ? 7.183 -8.222 -9.801 1.00 88.44 102 GLU A N 1
ATOM 815 C CA . GLU A 1 102 ? 6.117 -9.227 -9.711 1.00 88.44 102 GLU A CA 1
ATOM 816 C C . GLU A 1 102 ? 5.934 -9.720 -8.273 1.00 88.44 102 GLU A C 1
ATOM 818 O O . GLU A 1 102 ? 4.816 -9.760 -7.756 1.00 88.44 102 GLU A O 1
ATOM 823 N N . TYR A 1 103 ? 7.040 -10.026 -7.589 1.00 90.62 103 TYR A N 1
ATOM 824 C CA . TYR A 1 103 ? 7.003 -10.406 -6.181 1.00 90.62 103 TYR A CA 1
ATOM 825 C C . TYR A 1 103 ? 6.444 -9.288 -5.291 1.00 90.62 103 TYR A C 1
ATOM 827 O O . TYR A 1 103 ? 5.607 -9.553 -4.426 1.00 90.62 103 TYR A O 1
ATOM 835 N N . THR A 1 104 ? 6.882 -8.040 -5.484 1.00 90.94 104 THR A N 1
ATOM 836 C CA . THR A 1 104 ? 6.400 -6.899 -4.694 1.00 90.94 104 THR A CA 1
ATOM 837 C C . THR A 1 104 ? 4.909 -6.654 -4.911 1.00 90.94 104 THR A C 1
ATOM 839 O O . THR A 1 104 ? 4.195 -6.442 -3.933 1.00 90.94 104 THR A O 1
ATOM 842 N N . VAL A 1 105 ? 4.413 -6.730 -6.146 1.00 89.94 105 VAL A N 1
ATOM 843 C CA . VAL A 1 105 ? 2.982 -6.576 -6.447 1.00 89.94 105 VAL A CA 1
ATOM 844 C C . VAL A 1 105 ? 2.163 -7.695 -5.814 1.00 89.94 105 VAL A C 1
ATOM 846 O O . VAL A 1 105 ? 1.219 -7.410 -5.077 1.00 89.94 105 VAL A O 1
ATOM 849 N N . ALA A 1 106 ? 2.564 -8.955 -6.010 1.00 91.06 106 ALA A N 1
ATOM 850 C CA . ALA A 1 106 ? 1.877 -10.102 -5.419 1.00 91.06 106 ALA A CA 1
ATOM 851 C C . ALA A 1 106 ? 1.836 -10.020 -3.885 1.00 91.06 106 ALA A C 1
ATOM 853 O O . ALA A 1 106 ? 0.807 -10.299 -3.268 1.00 91.06 106 ALA A O 1
ATOM 854 N N . ARG A 1 107 ? 2.941 -9.590 -3.260 1.00 92.12 107 ARG A N 1
ATOM 855 C CA . ARG A 1 107 ? 2.999 -9.370 -1.812 1.00 92.12 107 ARG A CA 1
ATOM 856 C C . ARG A 1 107 ? 2.082 -8.231 -1.372 1.00 92.12 107 ARG A C 1
ATOM 858 O O . ARG A 1 107 ? 1.348 -8.410 -0.409 1.00 92.12 107 ARG A O 1
ATOM 865 N N . THR A 1 108 ? 2.089 -7.106 -2.086 1.00 92.69 108 THR A N 1
ATOM 866 C CA . THR A 1 108 ? 1.242 -5.946 -1.765 1.00 92.69 108 THR A CA 1
ATOM 867 C C . THR A 1 108 ? -0.238 -6.323 -1.809 1.00 92.69 108 THR A C 1
ATOM 869 O O . THR A 1 108 ? -0.972 -5.981 -0.888 1.00 92.69 108 THR A O 1
ATOM 872 N N . LEU A 1 109 ? -0.672 -7.066 -2.834 1.00 92.44 109 LEU A N 1
ATOM 873 C CA . LEU A 1 109 ? -2.044 -7.575 -2.944 1.00 92.44 109 LEU A CA 1
ATOM 874 C C . LEU A 1 109 ? -2.407 -8.482 -1.765 1.00 92.44 109 LEU A C 1
ATOM 876 O O . LEU A 1 109 ? -3.404 -8.248 -1.088 1.00 92.44 109 LEU A O 1
ATOM 880 N N . ALA A 1 110 ? -1.567 -9.479 -1.474 1.00 92.25 110 ALA A N 1
ATOM 881 C CA . ALA A 1 110 ? -1.815 -10.409 -0.376 1.00 92.25 110 ALA A CA 1
ATOM 882 C C . ALA A 1 110 ? -1.885 -9.700 0.989 1.00 92.25 110 ALA A C 1
ATOM 884 O O . ALA A 1 110 ? -2.725 -10.033 1.823 1.00 92.25 110 ALA A O 1
ATOM 885 N N . GLU A 1 111 ? -1.017 -8.714 1.226 1.00 92.38 111 GLU A N 1
ATOM 886 C CA . GLU A 1 111 ? -1.029 -7.918 2.454 1.00 92.38 111 GLU A CA 1
ATOM 887 C C . GLU A 1 111 ? -2.241 -6.974 2.524 1.00 92.38 111 GLU A C 1
ATOM 889 O O . GLU A 1 111 ? -2.799 -6.787 3.606 1.00 92.38 111 GLU A O 1
ATOM 894 N N . ALA A 1 112 ? -2.681 -6.410 1.394 1.00 92.06 112 ALA A N 1
ATOM 895 C CA . ALA A 1 112 ? -3.875 -5.570 1.323 1.00 92.06 112 ALA A CA 1
ATOM 896 C C . ALA A 1 112 ? -5.151 -6.366 1.619 1.00 92.06 112 ALA A C 1
ATOM 898 O O . ALA A 1 112 ? -5.984 -5.911 2.408 1.00 92.06 112 ALA A O 1
ATOM 899 N N . ASP A 1 113 ? -5.270 -7.565 1.048 1.00 93.06 113 ASP A N 1
ATOM 900 C CA . ASP A 1 113 ? -6.365 -8.491 1.336 1.00 93.06 113 ASP A CA 1
ATOM 901 C C . ASP A 1 113 ? -6.366 -8.917 2.803 1.00 93.06 113 ASP A C 1
ATOM 903 O O . ASP A 1 113 ? -7.390 -8.805 3.477 1.00 93.06 113 ASP A O 1
ATOM 907 N N . LEU A 1 114 ? -5.206 -9.314 3.337 1.00 93.00 114 LEU A N 1
ATOM 908 C CA . LEU A 1 114 ? -5.084 -9.699 4.741 1.00 93.00 114 LEU A CA 1
ATOM 909 C C . LEU A 1 114 ? -5.457 -8.547 5.685 1.00 93.00 114 LEU A C 1
ATOM 911 O O . LEU A 1 114 ? -6.113 -8.772 6.705 1.00 93.00 114 LEU A O 1
ATOM 915 N N . ALA A 1 115 ? -5.049 -7.314 5.370 1.00 91.75 115 ALA A N 1
ATOM 916 C CA . ALA A 1 115 ? -5.399 -6.138 6.160 1.00 91.75 115 ALA A CA 1
ATOM 917 C C . ALA A 1 115 ? -6.915 -5.897 6.166 1.00 91.75 115 ALA A C 1
ATOM 919 O O . ALA A 1 115 ? -7.496 -5.695 7.234 1.00 91.75 115 ALA A O 1
ATOM 920 N N . LEU A 1 116 ? -7.556 -5.958 4.996 1.00 91.94 116 LEU A N 1
ATOM 921 C CA . LEU A 1 116 ? -9.001 -5.791 4.858 1.00 91.94 116 LEU A CA 1
ATOM 922 C C . LEU A 1 116 ? -9.773 -6.879 5.618 1.00 91.94 116 LEU A C 1
ATOM 924 O O . LEU A 1 116 ? -10.652 -6.559 6.418 1.00 91.94 116 LEU A O 1
ATOM 928 N N . GLU A 1 117 ? -9.402 -8.146 5.424 1.00 93.25 117 GLU A N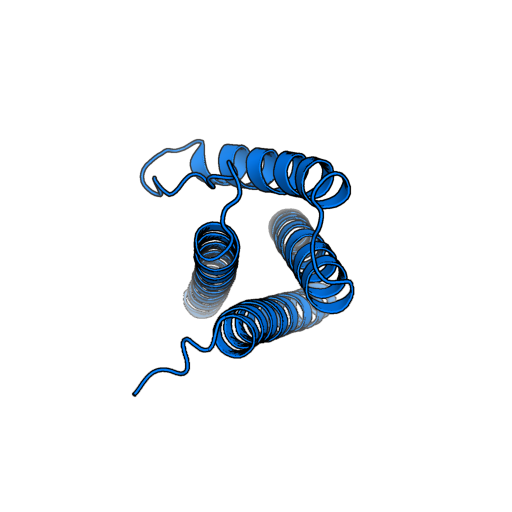 1
ATOM 929 C CA . GLU A 1 117 ? -10.020 -9.292 6.098 1.00 93.25 117 GLU A CA 1
ATOM 930 C C . GLU A 1 117 ? -9.872 -9.188 7.622 1.00 93.25 117 GLU A C 1
ATOM 932 O O . GLU A 1 117 ? -10.837 -9.364 8.367 1.00 93.25 117 GLU A O 1
ATOM 937 N N . THR A 1 118 ? -8.678 -8.833 8.105 1.00 93.00 118 THR A N 1
ATOM 938 C CA . THR A 1 118 ? -8.414 -8.654 9.541 1.00 93.00 118 THR A CA 1
ATOM 939 C C . THR A 1 118 ? -9.288 -7.552 10.136 1.00 93.00 118 THR A C 1
ATOM 941 O O . THR A 1 118 ? -9.849 -7.729 11.219 1.00 93.00 118 THR A O 1
ATOM 944 N N . ILE A 1 119 ? -9.442 -6.428 9.429 1.00 90.88 119 ILE A N 1
ATOM 945 C CA . ILE A 1 119 ? -10.300 -5.322 9.869 1.00 90.88 119 ILE A CA 1
ATOM 946 C C . ILE A 1 119 ? -11.765 -5.769 9.932 1.00 90.88 119 ILE A C 1
ATOM 948 O O . ILE A 1 119 ? -12.424 -5.512 10.937 1.00 90.88 119 ILE A O 1
ATOM 952 N N . HIS A 1 120 ? -12.271 -6.471 8.914 1.00 90.06 120 HIS A N 1
ATOM 953 C CA . HIS A 1 120 ? -13.647 -6.985 8.915 1.00 90.06 120 HIS A CA 1
ATOM 954 C C . HIS A 1 120 ? -13.889 -7.985 10.054 1.00 90.06 120 HIS A C 1
ATOM 956 O O . HIS A 1 120 ? -14.856 -7.850 10.807 1.00 90.06 120 HIS A O 1
ATOM 962 N N . ASN A 1 121 ? -12.965 -8.928 10.256 1.00 89.00 121 ASN A N 1
ATOM 963 C CA . ASN A 1 121 ? -13.054 -9.926 11.321 1.00 89.00 121 ASN A CA 1
ATOM 964 C C . ASN A 1 121 ? -13.075 -9.293 12.719 1.00 89.00 121 ASN A C 1
ATOM 966 O O . ASN A 1 121 ? -13.852 -9.714 13.575 1.00 89.00 121 ASN A O 1
ATOM 970 N N . LEU A 1 122 ? -12.263 -8.259 12.959 1.00 84.81 122 LEU A N 1
ATOM 971 C CA . LEU A 1 122 ? -12.228 -7.562 14.250 1.00 84.81 122 LEU A CA 1
ATOM 972 C C . LEU A 1 122 ? -13.486 -6.727 14.520 1.00 84.81 122 LEU A C 1
ATOM 974 O O . LEU A 1 122 ? -13.842 -6.521 15.681 1.00 84.81 122 LEU A O 1
ATOM 978 N N . ARG A 1 123 ? -14.180 -6.271 13.473 1.00 80.50 123 ARG A N 1
ATOM 979 C CA . ARG A 1 123 ? -15.464 -5.563 13.602 1.00 80.50 123 ARG A CA 1
ATOM 980 C C . ARG A 1 123 ? -16.658 -6.504 13.778 1.00 80.50 123 ARG A C 1
ATOM 982 O O . ARG A 1 123 ? -17.719 -6.045 14.190 1.00 80.50 123 ARG A O 1
ATOM 989 N N . GLY A 1 124 ? -16.475 -7.803 13.534 1.00 73.19 124 GLY A N 1
ATOM 990 C CA . GLY A 1 124 ? -17.565 -8.778 13.500 1.00 73.19 124 GLY A CA 1
ATOM 991 C C . GLY A 1 124 ? -18.393 -8.713 12.213 1.00 73.19 124 GLY A C 1
ATOM 992 O O . GLY A 1 124 ? -19.468 -9.303 12.165 1.00 73.19 124 GLY A O 1
ATOM 993 N N . ASP A 1 125 ? -17.883 -8.034 11.181 1.00 64.19 125 ASP A N 1
ATOM 994 C CA . ASP A 1 125 ? -18.498 -7.904 9.857 1.00 64.19 125 ASP A CA 1
ATOM 995 C C . ASP A 1 125 ? -18.080 -9.083 8.957 1.00 64.19 125 ASP A C 1
ATOM 997 O O . ASP A 1 125 ? -17.661 -8.896 7.815 1.00 64.19 125 ASP A O 1
ATOM 1001 N N . SER A 1 126 ? -18.117 -10.312 9.483 1.00 50.50 126 SER A N 1
ATOM 1002 C CA . SER A 1 126 ? -17.902 -11.501 8.656 1.00 50.50 126 SER A CA 1
ATOM 1003 C C . SER A 1 126 ? -19.015 -11.549 7.609 1.00 50.50 126 SER A C 1
ATOM 1005 O O . SER A 1 126 ? -20.180 -11.689 7.973 1.00 50.50 126 SER A O 1
ATOM 1007 N N . GLU A 1 127 ? -18.658 -11.373 6.336 1.00 52.28 127 GLU A N 1
ATOM 1008 C CA . GLU A 1 127 ? -19.590 -11.451 5.208 1.00 52.28 127 GLU A CA 1
ATOM 1009 C C . GLU A 1 127 ? -20.377 -12.778 5.277 1.00 52.28 127 GLU A C 1
ATOM 1011 O O . GLU A 1 127 ? -19.786 -13.858 5.191 1.00 52.28 127 GLU A O 1
ATOM 1016 N N . GLU A 1 128 ? -21.698 -12.687 5.490 1.00 40.97 128 GLU A N 1
ATOM 1017 C CA . GLU A 1 128 ? -22.671 -13.755 5.194 1.00 40.97 128 GLU A CA 1
ATOM 1018 C C . GLU A 1 128 ? -22.917 -13.865 3.684 1.00 40.97 128 GLU A C 1
ATOM 1020 O O . GLU A 1 128 ? -23.072 -12.808 3.024 1.00 40.97 128 GLU A O 1
#

Foldseek 3Di:
DVVVVVLLVVLVVLLVLLLVLLQLLVVLDPDPQHADDPPVDPCNVVSRLVSLVVVLVRLVVDPDDPVLSVLSNVLSVLSVVLVVLSVVCVVPNDPVSSVVSVVSSVVSNVSSVVSSVVSCVVVVVPDD

Organism: NCBI:txid478107

pLDDT: mean 87.75, std 9.27, range [40.97, 96.56]

Secondary structure (DSSP, 8-state):
-HHHHHHHHHHHHHHHHHHHHHHHHHHTSSSS------TTSTTHHHHHHHHHHHHHHHGGGS---HHHHHHHHHHHHHHHHHHHHHHHHHHS--HHHHHHHHHHHHHHHHHHHHHHHHHHHHHT----

Sequence (128 aa):
MEDHEEHLMGWGDDILVAYFQIAKALASLDLPIQLPMNLVDATFIRDAQAAIVRTLTLIQEQPLDDLIHTLLRQVLLDWLNAMDLTAIQLASPKPWREELFEYTVARTLAEADLALETIHNLRGDSEE

Radius of gyration: 15.38 Å; chains: 1; bounding box: 39×28×47 Å